Protein AF-A0A7R8HBT0-F1 (afdb_monomer_lite)

Secondary structure (DSSP, 8-state):
---TT--EEEEEEEEEETTEEEEEEEEEEEGGGS-B-STT-B--EEEEEEEEEEE-----SSS-TTHHHHTTSS---EEEEEEEEEEE----SS---SPPP---PPP----

InterPro domains:
  IPR037721 Ferlin family [PTHR12546] (1-107)

Radius of gyration: 17.38 Å; chains: 1; bounding box: 45×38×48 Å

Sequence (111 aa):
MFPPLCQRIKIQLRESDTVGDTVIGTHFLDLSTISHDGDKGFLPTFGPAFVHLYGSTRDYSIIDEHSTLNDGLGEGVSYRGKILIALKADISDTIDTAPSEVEVEPTQNYK

Foldseek 3Di:
DPDPPDQKDKDFDWDQDPVGTATAWIDIDGQVVQWDDPPPIFGRWDDQDKDWTAAEDDDPDPDDPRSVRSVVPDPGDHTDDIDGDIDDDDDDPDPDPDDDDDDDDDDDPDD

pLDDT: mean 83.46, std 12.25, range [37.81, 95.81]

Structure (mmCIF, N/CA/C/O backbone):
data_AF-A0A7R8HBT0-F1
#
_entry.id   AF-A0A7R8HBT0-F1
#
loop_
_atom_site.group_PDB
_atom_site.id
_atom_site.type_symbol
_atom_site.label_atom_id
_atom_site.label_alt_id
_atom_site.label_comp_id
_atom_site.label_asym_id
_atom_site.label_entity_id
_atom_site.label_seq_id
_atom_site.pdbx_PDB_ins_code
_atom_site.Cartn_x
_atom_site.Cartn_y
_atom_site.Cartn_z
_atom_site.occupancy
_atom_site.B_iso_or_equiv
_atom_site.auth_seq_id
_atom_site.auth_comp_id
_atom_site.auth_asym_id
_atom_site.auth_atom_id
_atom_site.pdbx_PDB_model_num
ATOM 1 N N . MET A 1 1 ? -13.833 10.537 13.428 1.00 56.78 1 MET A N 1
ATOM 2 C CA . MET A 1 1 ? -12.918 10.439 12.275 1.00 56.78 1 MET A CA 1
ATOM 3 C C . MET A 1 1 ? -11.470 10.175 12.691 1.00 56.78 1 MET A C 1
ATOM 5 O O . MET A 1 1 ? -10.814 11.051 13.247 1.00 56.78 1 MET A O 1
ATOM 9 N N . PHE A 1 2 ? -10.988 8.958 12.418 1.00 59.28 2 PHE A N 1
ATOM 10 C CA . PHE A 1 2 ? -9.559 8.601 12.412 1.00 59.28 2 PHE A CA 1
ATOM 11 C C . PHE A 1 2 ? -8.838 9.490 11.369 1.00 59.28 2 PHE A C 1
ATOM 13 O O . PHE A 1 2 ? -9.469 9.825 10.363 1.00 59.28 2 PHE A O 1
ATOM 20 N N . PRO A 1 3 ? -7.615 9.992 11.624 1.00 60.78 3 PRO A N 1
ATOM 21 C CA . PRO A 1 3 ? -7.251 11.381 11.348 1.00 60.78 3 PRO A CA 1
ATOM 22 C C . PRO A 1 3 ? -7.610 11.905 9.938 1.00 60.78 3 PRO A C 1
ATOM 24 O O . PRO A 1 3 ? -7.310 11.245 8.944 1.00 60.78 3 PRO A O 1
ATOM 27 N N . PRO A 1 4 ? -8.195 13.120 9.830 1.00 65.56 4 PRO A N 1
ATOM 28 C CA . PRO A 1 4 ? -8.741 13.690 8.588 1.00 65.56 4 PRO A CA 1
ATOM 29 C C . PRO A 1 4 ? -7.788 13.736 7.393 1.00 65.56 4 PRO A C 1
ATOM 31 O O . PRO A 1 4 ? -8.238 13.754 6.254 1.00 65.56 4 PRO A O 1
ATOM 34 N N . LEU A 1 5 ? -6.486 13.857 7.653 1.00 67.31 5 LEU A N 1
ATOM 35 C CA . LEU A 1 5 ? -5.510 14.309 6.663 1.00 67.31 5 LEU A CA 1
ATOM 36 C C . LEU A 1 5 ? -4.654 13.171 6.092 1.00 67.31 5 LEU A C 1
ATOM 38 O O . LEU A 1 5 ? -4.064 13.335 5.030 1.00 67.31 5 LEU A O 1
ATOM 42 N N . CYS A 1 6 ? -4.614 12.012 6.757 1.00 68.62 6 CYS A N 1
ATOM 43 C CA . CYS A 1 6 ? -3.748 10.889 6.388 1.00 68.62 6 CYS A CA 1
ATOM 44 C C . CYS A 1 6 ? -4.563 9.596 6.273 1.00 68.62 6 CYS A C 1
ATOM 46 O O . CYS A 1 6 ? -4.433 8.692 7.094 1.00 68.62 6 CYS A O 1
ATOM 48 N N . GLN A 1 7 ? -5.430 9.515 5.263 1.00 85.50 7 GLN A N 1
ATOM 49 C CA . GLN A 1 7 ? -6.350 8.384 5.077 1.00 85.50 7 GLN A CA 1
ATOM 50 C C . GLN A 1 7 ? -5.875 7.353 4.047 1.00 85.50 7 GLN A C 1
ATOM 52 O O . GLN A 1 7 ? -6.668 6.525 3.615 1.00 85.50 7 GLN A O 1
ATOM 57 N N . ARG A 1 8 ? -4.608 7.387 3.629 1.00 90.06 8 ARG A N 1
ATOM 58 C CA . ARG A 1 8 ? -4.089 6.500 2.584 1.00 90.06 8 ARG A CA 1
ATOM 59 C C . ARG A 1 8 ? -2.704 5.992 2.942 1.00 90.06 8 ARG A C 1
ATOM 61 O O . ARG A 1 8 ? -1.809 6.783 3.228 1.00 90.06 8 ARG A O 1
ATOM 68 N N . ILE A 1 9 ? -2.523 4.680 2.868 1.00 92.25 9 ILE A N 1
ATOM 69 C CA . ILE A 1 9 ? -1.217 4.031 2.976 1.00 92.25 9 ILE A CA 1
ATOM 70 C C . ILE A 1 9 ? -0.717 3.733 1.566 1.00 92.25 9 ILE A C 1
ATOM 72 O O . ILE A 1 9 ? -1.411 3.088 0.779 1.00 92.25 9 ILE A O 1
ATOM 76 N N . LYS A 1 10 ? 0.490 4.209 1.248 1.00 94.25 10 LYS A N 1
ATOM 77 C CA . LYS A 1 10 ? 1.192 3.894 0.001 1.00 94.25 10 LYS A CA 1
ATOM 78 C C . LYS A 1 10 ? 2.116 2.705 0.233 1.00 94.25 10 LYS A C 1
ATOM 80 O O . LYS A 1 10 ? 3.023 2.782 1.055 1.00 94.25 10 LYS A O 1
ATOM 85 N N . ILE A 1 11 ? 1.913 1.638 -0.525 1.00 95.19 11 ILE A N 1
ATOM 86 C CA . ILE A 1 11 ? 2.760 0.448 -0.522 1.00 95.19 11 ILE A CA 1
ATOM 87 C C . ILE A 1 11 ? 3.525 0.431 -1.840 1.00 95.19 11 ILE A C 1
ATOM 89 O O . ILE A 1 11 ? 2.910 0.492 -2.903 1.00 95.19 11 ILE A O 1
ATOM 93 N N . GLN A 1 12 ? 4.855 0.367 -1.782 1.00 94.81 12 GLN A N 1
ATOM 94 C CA . GLN A 1 12 ? 5.710 0.356 -2.968 1.00 94.81 12 GLN A CA 1
ATOM 95 C C . GLN A 1 12 ? 6.536 -0.922 -3.022 1.00 94.81 12 GLN A C 1
ATOM 97 O O . GLN A 1 12 ? 7.226 -1.258 -2.062 1.00 94.81 12 GLN A O 1
ATOM 102 N N . LEU A 1 13 ? 6.497 -1.595 -4.169 1.00 93.56 13 LEU A N 1
ATOM 103 C CA . LEU A 1 13 ? 7.434 -2.660 -4.495 1.00 93.56 13 LEU A CA 1
ATOM 104 C C . LEU A 1 13 ? 8.664 -2.033 -5.152 1.00 93.56 13 LEU A C 1
ATOM 106 O O . LEU A 1 13 ? 8.533 -1.294 -6.131 1.00 93.56 13 LEU A O 1
ATOM 110 N N . ARG A 1 14 ? 9.844 -2.323 -4.604 1.00 91.94 14 ARG A N 1
ATOM 111 C CA . ARG A 1 14 ? 11.122 -1.794 -5.081 1.00 91.94 14 ARG A CA 1
ATOM 112 C C . ARG A 1 14 ? 12.025 -2.928 -5.539 1.00 91.94 14 ARG A C 1
ATOM 114 O O . ARG A 1 14 ? 12.146 -3.938 -4.852 1.00 91.94 14 ARG A O 1
ATOM 121 N N . GLU A 1 15 ? 12.630 -2.748 -6.701 1.00 87.75 15 GLU A N 1
ATOM 122 C CA . GLU A 1 15 ? 13.709 -3.589 -7.203 1.00 87.75 15 GLU A CA 1
ATOM 123 C C . GLU A 1 15 ? 15.026 -2.955 -6.763 1.00 87.75 15 GLU A C 1
ATOM 125 O O . GLU A 1 15 ? 15.281 -1.785 -7.057 1.00 87.75 15 GLU A O 1
ATOM 130 N N . SER A 1 16 ? 15.818 -3.707 -5.999 1.00 86.31 16 SER A N 1
ATOM 131 C CA . SER A 1 16 ? 17.132 -3.249 -5.562 1.00 86.31 16 SER A CA 1
ATOM 132 C C . SER A 1 16 ? 18.152 -3.573 -6.645 1.00 86.31 16 SER A C 1
ATOM 134 O O . SER A 1 16 ? 18.377 -4.742 -6.961 1.00 86.31 16 SER A O 1
ATOM 136 N N . ASP A 1 17 ? 18.740 -2.533 -7.229 1.00 78.31 17 ASP A N 1
ATOM 137 C CA . ASP A 1 17 ? 19.841 -2.632 -8.183 1.00 78.31 17 ASP A CA 1
ATOM 138 C C . ASP A 1 17 ? 21.061 -1.871 -7.643 1.00 78.31 17 ASP A C 1
ATOM 140 O O . ASP A 1 17 ? 20.973 -1.011 -6.768 1.00 78.31 17 ASP A O 1
ATOM 144 N N . THR A 1 18 ? 22.224 -2.176 -8.201 1.00 66.38 18 THR A N 1
ATOM 145 C CA . THR A 1 18 ? 23.525 -1.559 -7.936 1.00 66.38 18 THR A CA 1
ATOM 146 C C . THR A 1 18 ? 23.540 -0.032 -8.046 1.00 66.38 18 THR A C 1
ATOM 148 O O . THR A 1 18 ? 24.365 0.612 -7.399 1.00 66.38 18 THR A O 1
ATOM 151 N N . VAL A 1 19 ? 22.638 0.553 -8.840 1.00 73.50 19 VAL A N 1
ATOM 152 C CA . VAL A 1 19 ? 22.534 2.005 -9.078 1.00 73.50 19 VAL A CA 1
ATOM 153 C C . VAL A 1 19 ? 21.532 2.683 -8.128 1.00 73.50 19 VAL A C 1
ATOM 155 O O . VAL A 1 19 ? 21.561 3.903 -7.970 1.00 73.50 19 VAL A O 1
ATOM 158 N N . GLY A 1 20 ? 20.683 1.906 -7.448 1.00 75.25 20 GLY A N 1
ATOM 159 C CA . GLY A 1 20 ? 19.691 2.393 -6.492 1.00 75.25 20 GLY A CA 1
ATOM 160 C C . GLY A 1 20 ? 18.367 1.634 -6.561 1.00 75.25 20 GLY A C 1
ATOM 161 O O . GLY A 1 20 ? 18.044 0.979 -7.553 1.00 75.25 20 GLY A O 1
ATOM 162 N N . ASP A 1 21 ? 17.578 1.750 -5.495 1.00 84.31 21 ASP A N 1
ATOM 163 C CA . ASP A 1 21 ? 16.272 1.102 -5.412 1.00 84.31 21 ASP A CA 1
ATOM 164 C C . ASP A 1 21 ? 15.256 1.808 -6.314 1.00 84.31 21 ASP A C 1
ATOM 166 O O . ASP A 1 21 ? 14.885 2.964 -6.080 1.00 84.31 21 ASP A O 1
ATOM 170 N N . THR A 1 22 ? 14.752 1.084 -7.309 1.00 88.38 22 THR A N 1
ATOM 171 C CA . THR A 1 22 ? 13.760 1.596 -8.259 1.00 88.38 22 THR A CA 1
ATOM 172 C C . THR A 1 22 ? 12.376 1.088 -7.891 1.00 88.38 22 THR A C 1
ATOM 174 O O . THR A 1 22 ? 12.177 -0.102 -7.652 1.00 88.38 22 THR A O 1
ATOM 177 N N . VAL A 1 23 ? 11.388 1.982 -7.837 1.00 91.38 23 VAL A N 1
ATOM 178 C CA . VAL A 1 23 ? 9.993 1.578 -7.631 1.00 91.38 23 VAL A CA 1
ATOM 179 C C . VAL A 1 23 ? 9.494 0.914 -8.907 1.00 91.38 23 VAL A C 1
ATOM 181 O O . VAL A 1 23 ? 9.593 1.492 -9.984 1.00 91.38 23 VAL A O 1
ATOM 184 N N . ILE A 1 24 ? 8.930 -0.284 -8.782 1.00 92.44 24 ILE A N 1
ATOM 185 C CA . ILE A 1 24 ? 8.401 -1.052 -9.916 1.00 92.44 24 ILE A CA 1
ATOM 186 C C . ILE A 1 24 ? 6.889 -1.250 -9.849 1.00 92.44 24 ILE A C 1
ATOM 188 O O . ILE A 1 24 ? 6.309 -1.779 -10.786 1.00 92.44 24 ILE A O 1
ATOM 192 N N . GLY A 1 25 ? 6.240 -0.849 -8.756 1.00 93.75 25 GLY A N 1
ATOM 193 C CA . GLY A 1 25 ? 4.789 -0.878 -8.626 1.00 93.75 25 GLY A CA 1
ATOM 194 C C . GLY A 1 25 ? 4.320 -0.262 -7.316 1.00 93.75 25 GLY A C 1
ATOM 195 O O . GLY A 1 25 ? 5.025 -0.313 -6.305 1.00 93.75 25 GLY A O 1
ATOM 196 N N . THR A 1 26 ? 3.116 0.302 -7.334 1.00 95.56 26 THR A N 1
ATOM 197 C CA . THR A 1 26 ? 2.497 0.946 -6.172 1.00 95.56 26 THR A CA 1
ATOM 198 C C . THR A 1 26 ? 1.085 0.411 -5.964 1.00 95.56 26 THR A C 1
ATOM 200 O O . THR A 1 26 ? 0.336 0.201 -6.914 1.00 95.56 26 THR A O 1
ATOM 203 N N . HIS A 1 27 ? 0.707 0.219 -4.704 1.00 95.00 27 HIS A N 1
ATOM 204 C CA . HIS A 1 27 ? -0.670 -0.007 -4.290 1.00 95.00 27 HIS A CA 1
ATOM 205 C C . HIS A 1 27 ? -1.056 1.004 -3.209 1.00 95.00 27 HIS A C 1
ATOM 207 O O . HIS A 1 27 ? -0.238 1.352 -2.354 1.00 95.00 27 HIS A O 1
ATOM 213 N N . PHE A 1 28 ? -2.302 1.469 -3.235 1.00 94.50 28 PHE A N 1
ATOM 214 C CA . PHE A 1 28 ? -2.838 2.381 -2.232 1.00 94.50 28 PHE A CA 1
ATOM 215 C C . PHE A 1 28 ? -3.946 1.698 -1.445 1.00 94.50 28 PHE A C 1
ATOM 217 O O . PHE A 1 28 ? -4.890 1.175 -2.031 1.00 94.50 28 PHE A O 1
ATOM 224 N N . LEU A 1 29 ? -3.834 1.743 -0.120 1.00 93.38 29 LEU A N 1
ATOM 225 C CA . LEU A 1 29 ? -4.868 1.277 0.793 1.00 93.38 29 LEU A CA 1
ATOM 226 C C . LEU A 1 29 ? -5.532 2.483 1.460 1.00 93.38 29 LEU A C 1
ATOM 228 O O . LEU A 1 29 ? -4.901 3.187 2.254 1.00 93.38 29 LEU A O 1
ATOM 232 N N . ASP A 1 30 ? -6.801 2.711 1.130 1.00 91.75 30 ASP A N 1
ATOM 233 C CA . ASP A 1 30 ? -7.588 3.826 1.656 1.00 91.75 30 ASP A CA 1
ATOM 234 C C . ASP A 1 30 ? -8.226 3.450 2.994 1.00 91.75 30 ASP A C 1
ATOM 236 O O . ASP A 1 30 ? -9.160 2.650 3.055 1.00 91.75 30 ASP A O 1
ATOM 240 N N . LEU A 1 31 ? -7.745 4.066 4.076 1.00 90.75 31 LEU A N 1
ATOM 241 C CA . LEU A 1 31 ? -8.189 3.838 5.452 1.00 90.75 31 LEU A CA 1
ATOM 242 C C . LEU A 1 31 ? -9.682 4.112 5.641 1.00 90.75 31 LEU A C 1
ATOM 244 O O . LEU A 1 31 ? -10.326 3.454 6.454 1.00 90.75 31 LEU A O 1
ATOM 248 N N . SER A 1 32 ? -10.250 5.045 4.874 1.00 87.19 32 SER A N 1
ATOM 249 C CA . SER A 1 32 ? -11.686 5.347 4.887 1.00 87.19 32 SER A CA 1
ATOM 250 C C . SER A 1 32 ? -12.552 4.183 4.400 1.00 87.19 32 SER A C 1
ATOM 252 O O . SER A 1 32 ? -13.704 4.074 4.803 1.00 87.19 32 SER A O 1
ATOM 254 N N . THR A 1 33 ? -12.005 3.292 3.567 1.00 90.50 33 THR A N 1
ATOM 255 C CA . THR A 1 33 ? -12.725 2.113 3.056 1.00 90.50 33 THR A CA 1
ATOM 256 C C . THR A 1 33 ? -12.656 0.921 4.008 1.00 90.50 33 THR A C 1
ATOM 258 O O . THR A 1 33 ? -13.437 -0.019 3.881 1.00 90.50 33 THR A O 1
ATOM 261 N N . ILE A 1 34 ? -11.736 0.968 4.975 1.00 92.00 34 ILE A N 1
ATOM 262 C CA . ILE A 1 34 ? -11.441 -0.121 5.910 1.00 92.00 34 ILE A CA 1
ATOM 263 C C . ILE A 1 34 ? -11.618 0.294 7.375 1.00 92.00 34 ILE A C 1
ATOM 265 O O . ILE A 1 34 ? -11.052 -0.337 8.263 1.00 92.00 34 ILE A O 1
ATOM 269 N N . SER A 1 35 ? -12.370 1.363 7.641 1.00 90.69 35 SER A N 1
ATOM 270 C CA . SER A 1 35 ? -12.703 1.842 8.987 1.00 90.69 35 SER A CA 1
ATOM 271 C C . SER A 1 35 ? -14.140 2.354 9.045 1.00 90.69 35 SER A C 1
ATOM 273 O O . SER A 1 35 ? -14.772 2.605 8.018 1.00 90.69 35 SER A O 1
ATOM 275 N N . HIS A 1 36 ? -14.667 2.517 10.255 1.00 88.88 36 HIS A N 1
ATOM 276 C CA . HIS A 1 36 ? -15.971 3.131 10.483 1.00 88.88 36 HIS A CA 1
ATOM 277 C C . HIS A 1 36 ? -15.922 3.948 11.773 1.00 88.88 36 HIS A C 1
ATOM 279 O O . HIS A 1 36 ? -15.412 3.457 12.773 1.00 88.88 36 HIS A O 1
ATOM 285 N N . ASP A 1 37 ? -16.432 5.180 11.778 1.00 83.50 37 ASP A N 1
ATOM 286 C CA . ASP A 1 37 ? -16.300 6.103 12.914 1.00 83.50 37 ASP A CA 1
ATOM 287 C C . ASP A 1 37 ? -17.620 6.445 13.623 1.00 83.50 37 ASP A C 1
ATOM 289 O O . ASP A 1 37 ? -17.658 7.379 14.423 1.00 83.50 37 ASP A O 1
ATOM 293 N N . GLY A 1 38 ? -18.686 5.679 13.366 1.00 84.94 38 GLY A N 1
ATOM 294 C CA . GLY A 1 38 ? -19.944 5.769 14.114 1.00 84.94 38 GLY A CA 1
ATOM 295 C C . GLY A 1 38 ? -19.869 5.161 15.522 1.00 84.94 38 GLY A C 1
ATOM 296 O O . GLY A 1 38 ? -18.852 4.600 15.923 1.00 84.94 38 GLY A O 1
ATOM 297 N N . ASP A 1 39 ? -20.985 5.186 16.257 1.00 85.06 39 ASP A N 1
ATOM 298 C CA . ASP A 1 39 ? -21.082 4.672 17.642 1.00 85.06 39 ASP A CA 1
ATOM 299 C C . ASP A 1 39 ? -20.718 3.180 17.787 1.00 85.06 39 ASP A C 1
ATOM 301 O O . ASP A 1 39 ? -20.382 2.709 18.872 1.00 85.06 39 ASP A O 1
ATOM 305 N N . LYS A 1 40 ? -20.788 2.425 16.685 1.00 85.62 40 LYS A N 1
ATOM 306 C CA . LYS A 1 40 ? -20.335 1.026 16.567 1.00 85.62 40 LYS A CA 1
ATOM 307 C C . LYS A 1 40 ? -19.206 0.880 15.544 1.00 85.62 40 LYS A C 1
ATOM 309 O O . LYS A 1 40 ? -19.146 -0.094 14.797 1.00 85.62 40 LYS A O 1
ATOM 314 N N . GLY A 1 41 ? -18.376 1.910 15.460 1.00 87.94 41 GLY A N 1
ATOM 315 C CA . GLY A 1 41 ? -17.233 2.002 14.576 1.00 87.94 41 GLY A CA 1
ATOM 316 C C . GLY A 1 41 ? -16.137 0.988 14.877 1.00 87.94 41 GLY A C 1
ATOM 317 O O . GLY A 1 41 ? -16.137 0.310 15.903 1.00 87.94 41 GLY A O 1
ATOM 318 N N . PHE A 1 42 ? -15.180 0.910 13.963 1.00 90.12 42 PHE A N 1
ATOM 319 C CA . PHE A 1 42 ? -13.959 0.138 14.116 1.00 90.12 42 PHE A CA 1
ATOM 320 C C . PHE A 1 42 ? -12.779 0.912 13.527 1.00 90.12 42 PHE A C 1
ATOM 322 O O . PHE A 1 42 ? -12.913 1.655 12.549 1.00 90.12 42 PHE A O 1
ATOM 329 N N . LEU A 1 43 ? -11.615 0.737 14.150 1.00 90.50 43 LEU A N 1
ATOM 330 C CA . LEU A 1 43 ? -10.354 1.289 13.664 1.00 90.50 43 LEU A CA 1
ATOM 331 C C . LEU A 1 43 ? -9.968 0.634 12.331 1.00 90.50 43 LEU A C 1
ATOM 333 O O . LEU A 1 43 ? -10.394 -0.496 12.080 1.00 90.50 43 LEU A O 1
ATOM 337 N N . PRO A 1 44 ? -9.142 1.290 11.493 1.00 91.56 44 PRO A N 1
ATOM 338 C CA . PRO A 1 44 ? -8.692 0.702 10.240 1.00 91.56 44 PRO A CA 1
ATOM 339 C C . PRO A 1 44 ? -8.221 -0.748 10.397 1.00 91.56 44 PRO A C 1
ATOM 341 O O . PRO A 1 44 ? -7.337 -1.034 11.205 1.00 91.56 44 PRO A O 1
ATOM 344 N N . THR A 1 45 ? -8.844 -1.661 9.652 1.00 93.12 45 THR A N 1
ATOM 345 C CA . THR A 1 45 ? -8.563 -3.103 9.687 1.00 93.12 45 THR A CA 1
ATOM 346 C C . THR A 1 45 ? -8.673 -3.689 8.287 1.00 93.12 45 THR A C 1
ATOM 348 O O . THR A 1 45 ? -9.689 -3.519 7.619 1.00 93.12 45 THR A O 1
ATOM 351 N N . PHE A 1 46 ? -7.652 -4.420 7.843 1.00 95.06 46 PHE A N 1
ATOM 352 C CA . PHE A 1 46 ? -7.631 -5.067 6.530 1.00 95.06 46 PHE A CA 1
ATOM 353 C C . PHE A 1 46 ? -6.913 -6.418 6.584 1.00 95.06 46 PHE A C 1
ATOM 355 O O . PHE A 1 46 ? -5.929 -6.579 7.300 1.00 95.06 46 PHE A O 1
ATOM 362 N N . GLY A 1 47 ? -7.355 -7.369 5.763 1.00 95.25 47 GLY A N 1
ATOM 363 C CA . GLY A 1 47 ? -6.664 -8.639 5.556 1.00 95.25 47 GLY A CA 1
ATOM 364 C C . GLY A 1 47 ? -6.818 -9.672 6.688 1.00 95.25 47 GLY A C 1
ATOM 365 O O . GLY A 1 47 ? -7.673 -9.508 7.559 1.00 95.25 47 GLY A O 1
ATOM 366 N N . PRO A 1 48 ? -6.027 -10.766 6.657 1.00 95.25 48 PRO A N 1
ATOM 367 C CA . PRO A 1 48 ? -4.973 -11.053 5.679 1.00 95.25 48 PRO A CA 1
ATOM 368 C C . PRO A 1 48 ? -5.538 -11.264 4.267 1.00 95.25 48 PRO A C 1
ATOM 370 O O . PRO A 1 48 ? -6.431 -12.083 4.063 1.00 95.25 48 PRO A O 1
ATOM 373 N N . ALA A 1 49 ? -5.035 -10.517 3.283 1.00 95.19 49 ALA A N 1
ATOM 374 C CA . ALA A 1 49 ? -5.488 -10.603 1.894 1.00 95.19 49 ALA A CA 1
ATOM 375 C C . ALA A 1 49 ? -4.332 -10.416 0.907 1.00 95.19 49 ALA A C 1
ATOM 377 O O . ALA A 1 49 ? -3.384 -9.672 1.171 1.00 95.19 49 ALA A O 1
ATOM 378 N N . PHE A 1 50 ? -4.412 -11.098 -0.241 1.00 95.81 50 PHE A N 1
ATOM 379 C CA . PHE A 1 50 ? -3.480 -10.867 -1.339 1.00 95.81 50 PHE A CA 1
ATOM 380 C C . PHE A 1 50 ? -3.814 -9.556 -2.039 1.00 95.81 50 PHE A C 1
ATOM 382 O O . PHE A 1 50 ? -4.925 -9.359 -2.529 1.00 95.81 50 PHE A O 1
ATOM 389 N N . VAL A 1 51 ? -2.811 -8.696 -2.130 1.00 95.62 51 VAL A N 1
ATOM 390 C CA . VAL A 1 51 ? -2.848 -7.447 -2.875 1.00 95.62 51 VAL A CA 1
ATOM 391 C C . VAL A 1 51 ? -1.958 -7.600 -4.097 1.00 95.62 51 VAL A C 1
ATOM 393 O O . VAL A 1 51 ? -0.798 -7.995 -3.981 1.00 95.62 51 VAL A O 1
ATOM 396 N N . HIS A 1 52 ? -2.505 -7.294 -5.269 1.00 95.56 52 HIS A N 1
ATOM 397 C CA . HIS A 1 52 ? -1.757 -7.271 -6.520 1.00 95.56 52 HIS A CA 1
ATOM 398 C C . HIS A 1 52 ? -1.132 -5.889 -6.722 1.00 95.56 52 HIS A C 1
ATOM 400 O O . HIS A 1 52 ? -1.791 -4.865 -6.533 1.00 95.56 52 HIS A O 1
ATOM 406 N N . LEU A 1 53 ? 0.134 -5.872 -7.123 1.00 95.62 53 LEU A N 1
ATOM 407 C CA . LEU A 1 53 ? 0.877 -4.664 -7.449 1.00 95.62 53 LEU A CA 1
ATOM 408 C C . LEU A 1 53 ? 1.024 -4.559 -8.960 1.00 95.62 53 LEU A C 1
ATOM 410 O O . LEU A 1 53 ? 1.430 -5.519 -9.624 1.00 95.62 53 LEU A O 1
ATOM 414 N N . TYR A 1 54 ? 0.735 -3.369 -9.471 1.00 95.06 54 TYR A N 1
ATOM 415 C CA . TYR A 1 54 ? 0.896 -3.028 -10.872 1.00 95.06 54 TYR A CA 1
ATOM 416 C C . TYR A 1 54 ? 1.801 -1.803 -11.016 1.00 95.06 54 TYR A C 1
ATOM 418 O O . TYR A 1 54 ? 1.902 -0.979 -10.104 1.00 95.06 54 TYR A O 1
ATOM 426 N N . GLY A 1 55 ? 2.471 -1.703 -12.160 1.00 93.81 55 GLY A N 1
ATOM 427 C CA . GLY A 1 55 ? 3.355 -0.593 -12.517 1.00 93.81 55 GLY A CA 1
ATOM 428 C C . GLY A 1 55 ? 3.396 -0.369 -14.028 1.00 93.81 55 GLY A C 1
ATOM 429 O O . GLY A 1 55 ? 2.542 -0.875 -14.761 1.00 93.81 55 GLY A O 1
ATOM 430 N N . SER A 1 56 ? 4.394 0.372 -14.499 1.00 91.81 56 SER A N 1
ATOM 431 C CA . SER A 1 56 ? 4.674 0.572 -15.923 1.00 91.81 56 SER A CA 1
ATOM 432 C C . SER A 1 56 ? 5.052 -0.739 -16.617 1.00 91.81 56 SER A C 1
ATOM 434 O O . SER A 1 56 ? 5.322 -1.753 -15.962 1.00 91.81 56 SER A O 1
ATOM 436 N N . THR A 1 57 ? 5.094 -0.751 -17.947 1.00 87.94 57 THR A N 1
ATOM 437 C CA . THR A 1 57 ? 5.767 -1.815 -18.708 1.00 87.94 57 THR A CA 1
ATOM 438 C C . THR A 1 57 ? 7.275 -1.808 -18.440 1.00 87.94 57 THR A C 1
ATOM 440 O O . THR A 1 57 ? 7.822 -0.857 -17.889 1.00 87.94 57 THR A O 1
ATOM 443 N N . ARG A 1 58 ? 7.971 -2.911 -18.742 1.00 78.00 58 ARG A N 1
ATOM 444 C CA . ARG A 1 58 ? 9.441 -2.903 -18.719 1.00 78.00 58 ARG A CA 1
ATOM 445 C C . ARG A 1 58 ? 9.929 -2.229 -19.993 1.00 78.00 58 ARG A C 1
ATOM 447 O O . ARG A 1 58 ? 9.941 -2.871 -21.041 1.00 78.00 58 ARG A O 1
ATOM 454 N N . ASP A 1 59 ? 10.349 -0.980 -19.869 1.00 69.69 59 ASP A N 1
ATOM 455 C CA . ASP A 1 59 ? 10.964 -0.244 -20.963 1.00 69.69 59 ASP A CA 1
ATOM 456 C C . ASP A 1 59 ? 12.488 -0.320 -20.809 1.00 69.69 59 ASP A C 1
ATOM 458 O O . ASP A 1 59 ? 13.050 0.020 -19.773 1.00 69.69 59 ASP A O 1
ATOM 462 N N . TYR A 1 60 ? 13.166 -0.831 -21.839 1.00 65.31 60 TYR A N 1
ATOM 463 C CA . TYR A 1 60 ? 14.632 -0.947 -21.881 1.00 65.31 60 TYR A CA 1
ATOM 464 C C . TYR A 1 60 ? 15.295 0.295 -22.506 1.00 65.31 60 TYR A C 1
ATOM 466 O O . TYR A 1 60 ? 16.466 0.260 -22.891 1.00 65.31 60 TYR A O 1
ATOM 474 N N . SER A 1 61 ? 14.537 1.381 -22.670 1.00 64.88 61 SER A N 1
ATOM 475 C CA . SER A 1 61 ? 15.038 2.673 -23.130 1.00 64.88 61 SER A CA 1
ATOM 476 C C . SER A 1 61 ? 15.772 3.405 -22.009 1.00 64.88 61 SER A C 1
ATOM 478 O O . SER A 1 61 ? 15.520 3.206 -20.827 1.00 64.88 61 SER A O 1
ATOM 480 N N . ILE A 1 62 ? 16.682 4.304 -22.391 1.00 63.03 62 ILE A N 1
ATOM 481 C CA . ILE A 1 62 ? 17.452 5.136 -21.449 1.00 63.03 62 ILE A CA 1
ATOM 482 C C . ILE A 1 62 ? 16.527 6.064 -20.632 1.00 63.03 62 ILE A C 1
ATOM 484 O O . ILE A 1 62 ? 16.879 6.475 -19.530 1.00 63.03 62 ILE A O 1
ATOM 488 N N . ILE A 1 63 ? 15.345 6.388 -21.166 1.00 66.00 63 ILE A N 1
ATOM 489 C CA . ILE A 1 63 ? 14.303 7.176 -20.505 1.00 66.00 63 ILE A CA 1
ATOM 490 C C . ILE A 1 63 ? 13.054 6.296 -20.423 1.00 66.00 63 ILE A C 1
ATOM 492 O O . ILE A 1 63 ? 12.521 5.900 -21.461 1.00 66.00 63 ILE A O 1
ATOM 496 N N . ASP A 1 64 ? 12.613 5.980 -19.206 1.00 70.69 64 ASP A N 1
ATOM 497 C CA . ASP A 1 64 ? 11.333 5.312 -18.950 1.00 70.69 64 ASP A CA 1
ATOM 498 C C . ASP A 1 64 ? 10.230 6.381 -18.880 1.00 70.69 64 ASP A C 1
ATOM 500 O O . ASP A 1 64 ? 10.029 7.035 -17.850 1.00 70.69 64 ASP A O 1
ATOM 504 N N . GLU A 1 65 ? 9.534 6.583 -20.001 1.00 74.19 65 GLU A N 1
ATOM 505 C CA . GLU A 1 65 ? 8.437 7.554 -20.138 1.00 74.19 65 GLU A CA 1
ATOM 506 C C . GLU A 1 65 ? 7.225 7.211 -19.256 1.00 74.19 65 GLU A C 1
ATOM 508 O O . GLU A 1 65 ? 6.402 8.080 -18.955 1.00 74.19 65 GLU A O 1
ATOM 513 N N . HIS A 1 66 ? 7.117 5.959 -18.808 1.00 82.19 66 HIS A N 1
ATOM 514 C CA . HIS A 1 66 ? 5.995 5.449 -18.028 1.00 82.19 66 HIS A CA 1
ATOM 515 C C . HIS A 1 66 ? 6.333 5.233 -16.550 1.00 82.19 66 HIS A C 1
ATOM 517 O O . HIS A 1 66 ? 5.462 4.822 -15.781 1.00 82.19 66 HIS A O 1
ATOM 523 N N . SER A 1 67 ? 7.552 5.569 -16.127 1.00 83.38 67 SER A N 1
ATOM 524 C CA . SER A 1 67 ? 8.046 5.441 -14.748 1.00 83.38 67 SER A CA 1
ATOM 525 C C . SER A 1 67 ? 7.116 6.055 -13.693 1.00 83.38 67 SER A C 1
ATOM 527 O O . SER A 1 67 ? 6.991 5.526 -12.590 1.00 83.38 67 SER A O 1
ATOM 529 N N . THR A 1 68 ? 6.369 7.104 -14.042 1.00 88.00 68 THR A N 1
ATOM 530 C CA . THR A 1 68 ? 5.372 7.746 -13.166 1.00 88.00 68 THR A CA 1
ATOM 531 C C . THR A 1 68 ? 4.240 6.806 -12.731 1.00 88.00 68 THR A C 1
ATOM 533 O O . THR A 1 68 ? 3.708 6.951 -11.625 1.00 88.00 68 THR A O 1
ATOM 536 N N . LEU A 1 69 ? 3.904 5.790 -13.537 1.00 90.88 69 LEU A N 1
ATOM 537 C CA . LEU A 1 69 ? 2.938 4.749 -13.167 1.00 90.88 69 LEU A CA 1
ATOM 538 C C . LEU A 1 69 ? 3.458 3.881 -12.016 1.00 90.88 69 LEU A C 1
ATOM 540 O O . LEU A 1 69 ? 2.672 3.443 -11.176 1.00 90.88 69 LEU A O 1
ATOM 544 N N . ASN A 1 70 ? 4.775 3.670 -11.924 1.00 91.12 70 ASN A N 1
ATOM 545 C CA . ASN A 1 70 ? 5.370 2.943 -10.803 1.00 91.12 70 ASN A CA 1
ATOM 546 C C . ASN A 1 70 ? 5.204 3.709 -9.492 1.00 91.12 70 ASN A C 1
ATOM 548 O O . ASN A 1 70 ? 5.015 3.090 -8.447 1.00 91.12 70 ASN A O 1
ATOM 552 N N . ASP A 1 71 ? 5.198 5.043 -9.542 1.00 91.38 71 ASP A N 1
ATOM 553 C CA . ASP A 1 71 ? 4.964 5.910 -8.386 1.00 91.38 71 ASP A CA 1
ATOM 554 C C . ASP A 1 71 ? 3.487 6.059 -8.001 1.00 91.38 71 ASP A C 1
ATOM 556 O O . ASP A 1 71 ? 3.182 6.691 -6.981 1.00 91.38 71 ASP A O 1
ATOM 560 N N . GLY A 1 72 ? 2.578 5.452 -8.766 1.00 90.50 72 GLY A N 1
ATOM 561 C CA . GLY A 1 72 ? 1.137 5.542 -8.554 1.00 90.50 72 GLY A CA 1
ATOM 562 C C . GLY A 1 72 ? 0.508 6.824 -9.107 1.00 90.50 72 GLY A C 1
ATOM 563 O O . GLY A 1 72 ? -0.592 7.184 -8.687 1.00 90.50 72 GLY A O 1
ATOM 564 N N . LEU A 1 73 ? 1.182 7.527 -10.029 1.00 91.19 73 LEU A N 1
ATOM 565 C CA . LEU A 1 73 ? 0.613 8.652 -10.782 1.00 91.19 73 LEU A CA 1
ATOM 566 C C . LEU A 1 73 ? -0.161 8.136 -12.005 1.00 91.19 73 LEU A C 1
ATOM 568 O O . LEU A 1 73 ? 0.204 8.386 -13.151 1.00 91.19 73 LEU A O 1
ATOM 572 N N . GLY A 1 74 ? -1.225 7.382 -11.739 1.00 90.31 74 GLY A N 1
ATOM 573 C CA . GLY A 1 74 ? -2.017 6.669 -12.741 1.00 90.31 74 GLY A CA 1
ATOM 574 C C . GLY A 1 74 ? -2.211 5.201 -12.368 1.00 90.31 74 GLY A C 1
ATOM 575 O O . GLY A 1 74 ? -1.728 4.740 -11.332 1.00 90.31 74 GLY A O 1
ATOM 576 N N . GLU A 1 75 ? -2.938 4.469 -13.208 1.00 89.19 75 GLU A N 1
ATOM 577 C CA . GLU A 1 75 ? -3.135 3.030 -13.040 1.00 89.19 75 GLU A CA 1
ATOM 578 C C . GLU A 1 75 ? -1.983 2.267 -13.705 1.00 89.19 75 GLU A C 1
ATOM 580 O O . GLU A 1 75 ? -1.720 2.425 -14.897 1.00 89.19 75 GLU A O 1
ATOM 585 N N . GLY A 1 76 ? -1.273 1.451 -12.923 1.00 91.19 76 GLY A N 1
ATOM 586 C CA . GLY A 1 76 ? -0.259 0.551 -13.460 1.00 91.19 76 GLY A CA 1
ATOM 587 C C . GLY A 1 76 ? -0.896 -0.501 -14.368 1.00 91.19 76 GLY A C 1
ATOM 588 O O . GLY A 1 76 ? -1.926 -1.078 -14.034 1.00 91.19 76 GLY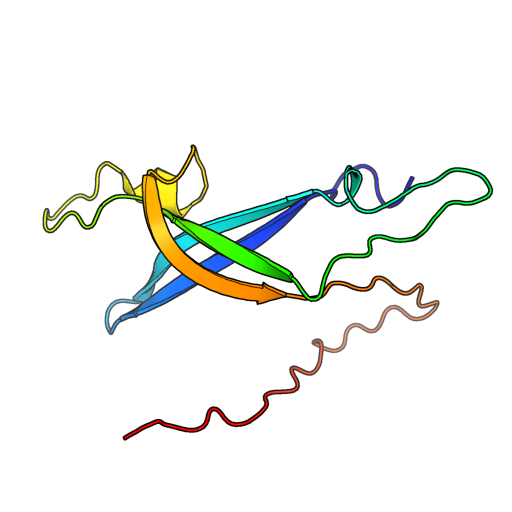 A O 1
ATOM 589 N N . VAL A 1 77 ? -0.259 -0.782 -15.501 1.00 92.25 77 VAL A N 1
ATOM 590 C CA . VAL A 1 77 ? -0.791 -1.680 -16.543 1.00 92.25 77 VAL A CA 1
ATOM 591 C C . VAL A 1 77 ? -0.087 -3.035 -16.590 1.00 92.25 77 VAL A C 1
ATOM 593 O O . VAL A 1 77 ? -0.575 -3.973 -17.215 1.00 92.25 77 VAL A O 1
ATOM 596 N N . SER A 1 78 ? 1.062 -3.159 -15.927 1.00 94.06 78 SER A N 1
ATOM 597 C CA . SER A 1 78 ? 1.860 -4.383 -15.895 1.00 94.06 78 SER A CA 1
ATOM 598 C C . SER A 1 78 ? 1.835 -5.002 -14.505 1.00 94.06 78 SER A C 1
ATOM 600 O O . SER A 1 78 ? 2.096 -4.306 -13.525 1.00 94.06 78 SER A O 1
ATOM 602 N N . TYR A 1 79 ? 1.540 -6.300 -14.410 1.00 94.25 79 TYR A N 1
ATOM 603 C CA . TYR A 1 79 ? 1.583 -7.041 -13.148 1.00 94.25 79 TYR A CA 1
ATOM 604 C C . TYR A 1 79 ? 3.027 -7.193 -12.659 1.00 94.25 79 TYR A C 1
ATOM 606 O O . TYR A 1 79 ? 3.897 -7.666 -13.392 1.00 94.25 79 TYR A O 1
ATOM 614 N N . ARG A 1 80 ? 3.283 -6.808 -11.406 1.00 94.12 80 ARG A N 1
ATOM 615 C CA . ARG A 1 80 ? 4.638 -6.742 -10.826 1.00 94.12 80 ARG A CA 1
ATOM 616 C C . ARG A 1 80 ? 4.829 -7.682 -9.648 1.00 94.12 80 ARG A C 1
ATOM 618 O O . ARG A 1 80 ? 5.954 -8.039 -9.320 1.00 94.12 80 ARG A O 1
ATOM 625 N N . GLY A 1 81 ? 3.732 -8.133 -9.053 1.00 94.19 81 GLY A N 1
ATOM 626 C CA . GLY A 1 81 ? 3.755 -9.124 -7.994 1.00 94.19 81 GLY A CA 1
ATOM 627 C C . GLY A 1 81 ? 2.480 -9.107 -7.174 1.00 94.19 81 GLY A C 1
ATOM 628 O O . GLY A 1 81 ? 1.560 -8.323 -7.413 1.00 94.19 81 GLY A O 1
ATOM 629 N N . LYS A 1 82 ? 2.446 -9.979 -6.173 1.00 95.12 82 LYS A N 1
ATOM 630 C CA . LYS A 1 82 ? 1.413 -9.973 -5.147 1.00 95.12 82 LYS A CA 1
ATOM 631 C C . LYS A 1 82 ? 2.046 -10.149 -3.786 1.00 95.12 82 LYS A C 1
ATOM 633 O O . LYS A 1 82 ? 3.010 -10.898 -3.646 1.00 95.12 82 LYS A O 1
ATOM 638 N N . ILE A 1 83 ? 1.466 -9.495 -2.798 1.00 94.44 83 ILE A N 1
ATOM 639 C CA . ILE A 1 83 ? 1.901 -9.563 -1.407 1.00 94.44 83 ILE A CA 1
ATOM 640 C C . ILE A 1 83 ? 0.703 -9.897 -0.529 1.00 94.44 83 ILE A C 1
ATOM 642 O O . ILE A 1 83 ? -0.421 -9.494 -0.825 1.00 94.44 83 ILE A O 1
ATOM 646 N N . LEU A 1 84 ? 0.932 -10.681 0.520 1.00 94.75 84 LEU A N 1
ATOM 647 C CA . LEU A 1 84 ? -0.070 -10.954 1.542 1.00 94.75 84 LEU A CA 1
ATOM 648 C C . LEU A 1 84 ? 0.062 -9.877 2.618 1.00 94.75 84 LEU A C 1
ATOM 650 O O . LEU A 1 84 ? 1.131 -9.742 3.206 1.00 94.75 84 LEU A O 1
ATOM 654 N N . ILE A 1 85 ? -1.000 -9.108 2.856 1.00 94.94 85 ILE A N 1
ATOM 655 C CA . ILE A 1 85 ? -0.980 -7.997 3.815 1.00 94.94 85 ILE A CA 1
ATOM 656 C C . ILE A 1 85 ? -2.120 -8.157 4.811 1.00 94.94 85 ILE A C 1
ATOM 658 O O . ILE A 1 85 ? -3.247 -8.475 4.426 1.00 94.94 85 ILE A O 1
ATOM 662 N N . ALA A 1 86 ? -1.826 -7.872 6.077 1.00 94.81 86 ALA A N 1
ATOM 663 C CA . ALA A 1 86 ? -2.809 -7.560 7.100 1.00 94.81 86 ALA A CA 1
ATOM 664 C C . ALA A 1 86 ? -2.478 -6.191 7.712 1.00 94.81 86 ALA A C 1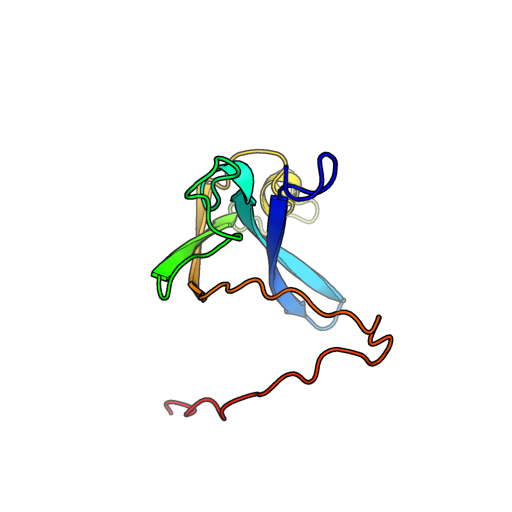
ATOM 666 O O . ALA A 1 86 ? -1.310 -5.837 7.857 1.00 94.81 86 ALA A O 1
ATOM 667 N N . LEU A 1 87 ? -3.507 -5.426 8.056 1.00 92.88 87 LEU A N 1
ATOM 668 C CA . LEU A 1 87 ? -3.404 -4.160 8.763 1.00 92.88 87 LEU A CA 1
ATOM 669 C C . LEU A 1 87 ? -4.333 -4.201 9.967 1.00 92.88 87 LEU A C 1
ATOM 671 O O . LEU A 1 87 ? -5.515 -4.523 9.836 1.00 92.88 87 LEU A O 1
ATOM 675 N N . LYS A 1 88 ? -3.794 -3.819 11.120 1.00 90.50 88 LYS A N 1
ATOM 676 C CA . LYS A 1 88 ? -4.526 -3.621 12.364 1.00 90.50 88 LYS A CA 1
ATOM 677 C C . LYS A 1 88 ? -4.073 -2.301 12.969 1.00 90.50 88 LYS A C 1
ATOM 679 O O . LYS A 1 88 ? -2.875 -2.053 13.065 1.00 90.50 88 LYS A O 1
ATOM 684 N N . ALA A 1 89 ? -5.024 -1.461 13.346 1.00 88.25 89 ALA A N 1
ATOM 685 C CA . ALA A 1 89 ? -4.761 -0.244 14.095 1.00 88.25 89 ALA A CA 1
ATOM 686 C C . ALA A 1 89 ? -5.157 -0.442 15.563 1.00 88.25 89 ALA A C 1
ATOM 688 O O . ALA A 1 89 ? -6.244 -0.943 15.846 1.00 88.25 89 ALA A O 1
ATOM 689 N N . ASP A 1 90 ? -4.289 -0.007 16.473 1.00 85.31 90 ASP A N 1
ATOM 690 C CA . ASP A 1 90 ? -4.509 -0.002 17.919 1.00 85.31 90 ASP A CA 1
ATOM 691 C C . ASP A 1 90 ? -4.251 1.417 18.464 1.00 85.31 90 ASP A C 1
ATOM 693 O O . ASP A 1 90 ? -3.476 2.185 17.888 1.00 85.31 90 ASP A O 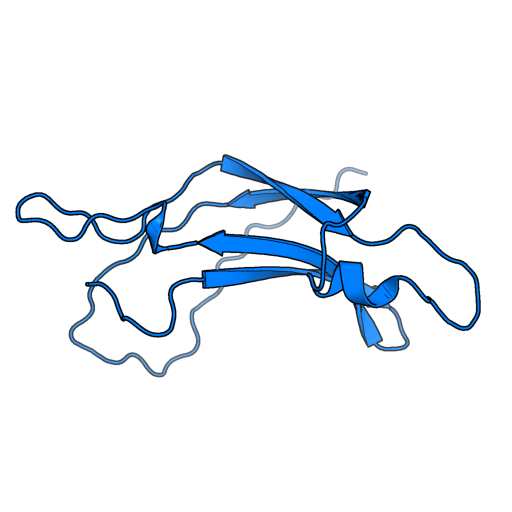1
ATOM 697 N N . ILE A 1 91 ? -4.926 1.792 19.553 1.00 82.12 91 ILE A N 1
ATOM 698 C CA . ILE A 1 91 ? -4.729 3.087 20.223 1.00 82.12 91 ILE A CA 1
ATOM 699 C C . ILE A 1 91 ? -3.676 2.896 21.316 1.00 82.12 91 ILE A C 1
ATOM 701 O O . ILE A 1 91 ? -3.806 1.994 22.139 1.00 82.12 91 ILE A O 1
ATOM 705 N N . SER A 1 92 ? -2.655 3.752 21.327 1.00 80.62 92 SER A N 1
ATOM 706 C CA . SER A 1 92 ? -1.619 3.787 22.362 1.00 80.62 92 SER A CA 1
ATOM 707 C C . SER A 1 92 ? -1.611 5.158 23.034 1.00 80.62 92 SER A C 1
ATOM 709 O O . SER A 1 92 ? -1.573 6.178 22.344 1.00 80.62 92 SER A O 1
ATOM 711 N N . ASP A 1 93 ? -1.618 5.180 24.369 1.00 76.00 93 ASP A N 1
ATOM 712 C CA . ASP A 1 93 ? -1.520 6.410 25.174 1.00 76.00 93 ASP A CA 1
ATOM 713 C C . ASP A 1 93 ? -0.080 6.950 25.245 1.00 76.00 93 ASP A C 1
ATOM 715 O O . ASP A 1 93 ? 0.160 8.107 25.594 1.00 76.00 93 ASP A O 1
ATOM 719 N N . THR A 1 94 ? 0.895 6.113 24.892 1.00 76.62 94 THR A N 1
ATOM 720 C CA . THR A 1 94 ? 2.313 6.456 24.797 1.00 76.62 94 THR A CA 1
ATOM 721 C C . THR A 1 94 ? 2.703 6.666 23.341 1.00 76.62 94 THR A C 1
ATOM 723 O O . THR A 1 94 ? 2.507 5.781 22.504 1.00 76.62 94 THR A O 1
ATOM 726 N N . ILE A 1 95 ? 3.283 7.834 23.044 1.00 67.88 95 ILE A N 1
ATOM 727 C CA . ILE A 1 95 ? 3.984 8.076 21.781 1.00 67.88 95 ILE A CA 1
ATOM 728 C C . ILE A 1 95 ? 5.305 7.324 21.880 1.00 67.88 95 ILE A C 1
ATOM 730 O O . ILE A 1 95 ? 6.276 7.835 22.437 1.00 67.88 95 ILE A O 1
ATOM 734 N N . ASP A 1 96 ? 5.316 6.093 21.388 1.00 63.34 96 ASP A N 1
ATOM 735 C CA . ASP A 1 96 ? 6.553 5.345 21.263 1.00 63.34 96 ASP A CA 1
ATOM 736 C C . ASP A 1 96 ? 7.320 5.907 20.061 1.00 63.34 96 ASP A C 1
ATOM 738 O O . ASP A 1 96 ? 6.917 5.757 18.908 1.00 63.34 96 ASP A O 1
ATOM 742 N N . THR A 1 97 ? 8.374 6.674 20.332 1.00 62.59 97 THR A N 1
ATOM 743 C CA . THR A 1 97 ? 9.279 7.209 19.304 1.00 62.59 97 THR A CA 1
ATOM 744 C C . THR A 1 97 ? 10.305 6.178 18.847 1.00 62.59 97 THR A C 1
ATOM 746 O O . THR A 1 97 ? 11.117 6.480 17.967 1.00 62.59 97 THR A O 1
ATOM 749 N N . ALA A 1 98 ? 10.292 4.973 19.426 1.00 65.75 98 ALA A N 1
ATOM 750 C CA . ALA A 1 98 ? 11.122 3.881 18.962 1.00 65.75 98 ALA A CA 1
ATOM 751 C C . ALA A 1 98 ? 10.71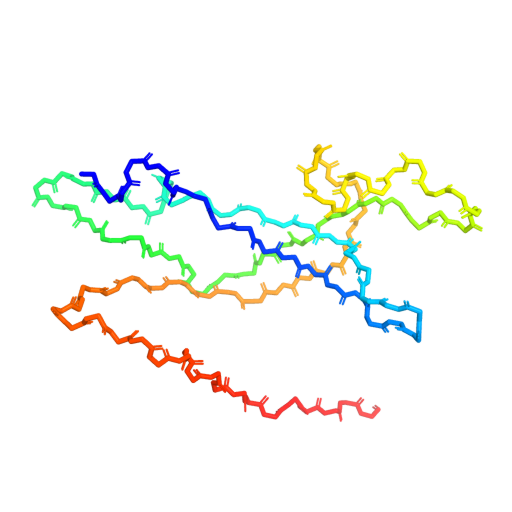2 3.463 17.535 1.00 65.75 98 ALA A C 1
ATOM 753 O O . ALA A 1 98 ? 9.520 3.424 17.212 1.00 65.75 98 ALA A O 1
ATOM 754 N N . PRO A 1 99 ? 11.680 3.159 16.651 1.00 62.88 99 PRO A N 1
ATOM 755 C CA . PRO A 1 99 ? 11.367 2.585 15.350 1.00 62.88 99 PRO A CA 1
ATOM 756 C C . PRO A 1 99 ? 10.610 1.270 15.554 1.00 62.88 99 PRO A C 1
ATOM 758 O O . PRO A 1 99 ? 11.003 0.461 16.393 1.00 62.88 99 PRO A O 1
ATOM 761 N N . SER A 1 100 ? 9.532 1.062 14.794 1.00 70.69 100 SER A N 1
ATOM 762 C CA . SER A 1 100 ? 8.777 -0.191 14.833 1.00 70.69 100 SER A CA 1
ATOM 763 C C . SER A 1 100 ? 9.718 -1.371 14.593 1.00 70.69 100 SER A C 1
ATOM 765 O O . SER A 1 100 ? 10.458 -1.385 13.606 1.00 70.69 100 SER A O 1
ATOM 767 N N . GLU A 1 101 ? 9.703 -2.345 15.500 1.00 73.31 101 GLU A N 1
ATOM 768 C CA . GLU A 1 101 ? 10.471 -3.574 15.343 1.00 73.31 101 GLU A CA 1
ATOM 769 C C . GLU A 1 101 ? 9.868 -4.377 14.185 1.00 73.31 101 GLU A C 1
ATOM 771 O O . GLU A 1 101 ? 8.664 -4.637 14.144 1.00 73.31 101 GLU A O 1
ATOM 776 N N . VAL A 1 102 ? 10.690 -4.695 13.185 1.00 79.62 102 VAL A N 1
ATOM 777 C CA . VAL A 1 102 ? 10.261 -5.496 12.037 1.00 79.62 102 VAL A CA 1
ATOM 778 C C . VAL A 1 102 ? 10.572 -6.949 12.354 1.00 79.62 102 VAL A C 1
ATOM 780 O O . VAL A 1 102 ? 11.725 -7.374 12.281 1.00 79.62 102 VAL A O 1
ATOM 783 N N . GLU A 1 103 ? 9.540 -7.714 12.687 1.00 80.56 103 GLU A N 1
ATOM 784 C CA . GLU A 1 103 ? 9.646 -9.167 12.773 1.00 80.56 103 GLU A CA 1
ATOM 785 C C . GLU A 1 10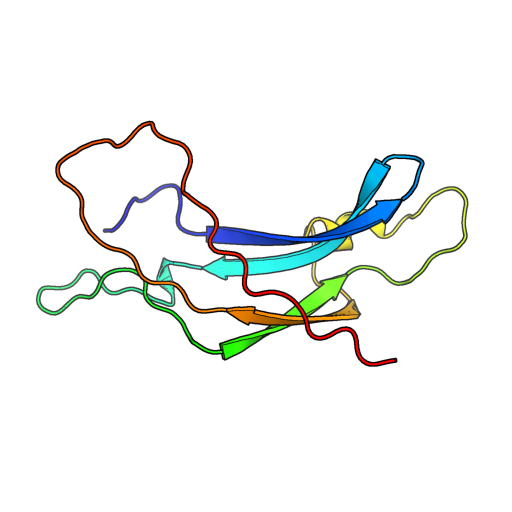3 ? 9.732 -9.744 11.355 1.00 80.56 103 GLU A C 1
ATOM 787 O O . GLU A 1 103 ? 8.825 -9.579 10.534 1.00 80.56 103 GLU A O 1
ATOM 792 N N . VAL A 1 104 ? 10.856 -10.392 11.044 1.00 81.38 104 VAL A N 1
ATOM 793 C CA . VAL A 1 104 ? 11.090 -11.030 9.745 1.00 81.38 104 VAL A CA 1
ATOM 794 C C . VAL A 1 104 ? 11.153 -12.533 9.945 1.00 81.38 104 VAL A C 1
ATOM 796 O O . VAL A 1 104 ? 12.078 -13.051 10.567 1.00 81.38 104 VAL A O 1
ATOM 799 N N . GLU A 1 105 ? 10.196 -13.238 9.354 1.00 77.81 105 GLU A N 1
ATOM 800 C CA . GLU A 1 105 ? 10.283 -14.686 9.219 1.00 77.81 105 GLU A CA 1
ATOM 801 C C . GLU A 1 105 ? 11.273 -15.040 8.097 1.00 77.81 105 GLU A C 1
ATOM 803 O O . GLU A 1 105 ? 11.217 -14.446 7.012 1.00 77.81 105 GLU A O 1
ATOM 808 N N . PRO A 1 106 ? 12.190 -16.002 8.308 1.00 77.19 106 PRO A N 1
ATOM 809 C CA . PRO A 1 106 ? 13.131 -16.411 7.279 1.00 77.19 106 PRO A CA 1
ATOM 810 C C . PRO A 1 106 ? 12.389 -16.990 6.071 1.00 77.19 106 PRO A C 1
ATOM 812 O O . PRO A 1 106 ? 11.634 -17.959 6.172 1.00 77.19 106 PRO A O 1
ATOM 815 N N . THR A 1 107 ? 12.643 -16.428 4.892 1.00 67.00 107 THR A N 1
ATOM 816 C CA . THR A 1 107 ? 12.132 -16.971 3.636 1.00 67.00 107 THR A CA 1
ATOM 817 C C . THR A 1 107 ? 12.792 -18.320 3.366 1.00 67.00 107 THR A C 1
ATOM 819 O O . THR A 1 107 ? 14.019 -18.429 3.294 1.00 67.00 107 THR A O 1
ATOM 822 N N . GLN A 1 108 ? 11.989 -19.371 3.181 1.00 68.12 108 GLN A N 1
ATOM 823 C CA . GLN A 1 108 ? 12.502 -20.627 2.641 1.00 68.12 108 GLN A CA 1
ATOM 824 C C . GLN A 1 108 ? 12.964 -20.368 1.207 1.00 68.12 108 GLN A C 1
ATOM 826 O O . GLN A 1 108 ? 12.149 -20.194 0.302 1.00 68.12 108 GLN A O 1
ATOM 831 N N 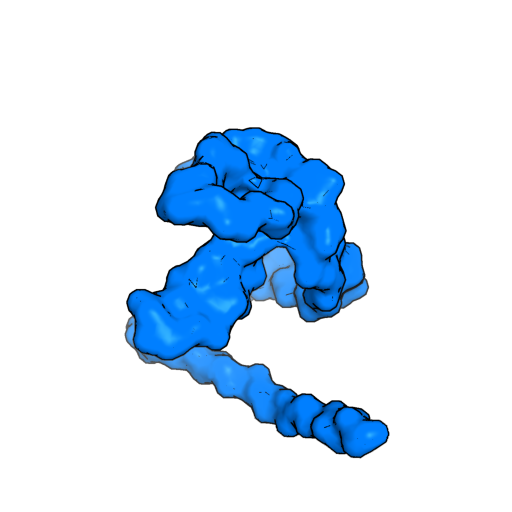. ASN A 1 109 ? 14.280 -20.319 1.004 1.00 57.81 109 ASN A N 1
ATOM 832 C CA . ASN A 1 109 ? 14.860 -20.300 -0.331 1.00 57.81 109 ASN A CA 1
ATOM 833 C C . ASN A 1 109 ? 14.518 -21.632 -1.005 1.00 57.81 109 ASN A C 1
ATOM 835 O O . ASN A 1 109 ? 15.145 -22.656 -0.725 1.00 57.81 109 ASN A O 1
ATOM 839 N N . TYR A 1 110 ? 13.504 -21.629 -1.867 1.00 55.47 110 TYR A N 1
ATOM 840 C CA . TYR A 1 110 ? 13.284 -22.736 -2.786 1.00 55.47 110 TYR A CA 1
ATOM 841 C C . TYR A 1 110 ? 14.466 -22.751 -3.764 1.00 55.47 110 TYR A C 1
ATOM 843 O O . TYR A 1 110 ? 14.694 -21.774 -4.476 1.00 55.47 110 TYR A O 1
ATOM 851 N N . LYS A 1 111 ? 15.262 -23.824 -3.690 1.00 37.81 111 LYS A N 1
ATOM 852 C CA . LYS A 1 111 ? 16.352 -24.126 -4.626 1.00 37.81 111 LYS A CA 1
ATOM 853 C C . LYS A 1 111 ? 15.820 -24.437 -6.016 1.00 37.81 111 LYS A C 1
ATOM 855 O O . LYS A 1 111 ? 14.766 -25.108 -6.091 1.00 37.81 111 LYS A O 1
#

Organism: Lepeophtheirus salmonis (NCBI:txid72036)